Protein AF-A0A9D9U428-F1 (afdb_monomer_lite)

Sequence (175 aa):
MAKKKSLIDLIQEAIDKGANSAEEIHRAIADKPLKLLLKIDVLSGPAKKIKRIQDESIGAIYDLIREINEQVAKYATEMLAQAREASKGKTVTSVRKSVAAAVKRVEKAGASAKRQAKAAAKRAPKAAAKKRAAAVGAVKRTVKAATAKQGPAKKAPARRGPKPGARAKAAPTAS

pLDDT: mean 71.88, std 20.18, range [36.75, 96.88]

Foldseek 3Di:
DDDPQDPLRVVLVVQLVVLVVVLVVQLVVVVVVLVVLCVVPVSVVVSVVVNVVSNVVSVVVSVVSNVVSVVVSVVVVVVVVVVVVVCVVPDPVNVVVVVVVVVVVVVVVVVVVVVVVVVVVVVPDPPVVVVVVVVVVVVVVVVVVVVVPDDDDDDDDDDDDDDDDDDDDDDDDDD

Radius of gyration: 35.4 Å; chains: 1; bounding box: 78×52×91 Å

Structure (mmCIF, N/CA/C/O backbone):
data_AF-A0A9D9U428-F1
#
_entry.id   AF-A0A9D9U428-F1
#
loop_
_atom_site.group_PDB
_atom_site.id
_atom_site.type_symbol
_atom_site.label_atom_id
_atom_site.label_alt_id
_atom_site.label_comp_id
_atom_site.label_asym_id
_atom_site.label_entity_id
_atom_site.label_seq_id
_atom_site.pdbx_PDB_ins_code
_atom_site.Cartn_x
_atom_site.Cartn_y
_atom_site.Cartn_z
_atom_site.occupancy
_atom_site.B_iso_or_equiv
_atom_site.auth_seq_id
_atom_site.auth_comp_id
_atom_site.auth_asym_id
_atom_site.auth_atom_id
_atom_site.pdbx_PDB_model_num
ATOM 1 N N . MET A 1 1 ? -28.504 -11.665 1.676 1.00 36.75 1 MET A N 1
ATOM 2 C CA . MET A 1 1 ? -28.387 -10.805 2.877 1.00 36.75 1 MET A CA 1
ATOM 3 C C . MET A 1 1 ? -27.016 -10.132 2.875 1.00 36.75 1 MET A C 1
ATOM 5 O O . MET A 1 1 ? -26.030 -10.802 3.151 1.00 36.75 1 MET A O 1
ATOM 9 N N . ALA A 1 2 ? -26.910 -8.852 2.503 1.00 52.69 2 ALA A N 1
ATOM 10 C CA . ALA A 1 2 ? -25.625 -8.144 2.527 1.00 52.69 2 ALA A CA 1
ATOM 11 C C . ALA A 1 2 ? -25.260 -7.774 3.976 1.00 52.69 2 ALA A C 1
ATOM 13 O O . ALA A 1 2 ? -25.991 -7.035 4.637 1.00 52.69 2 ALA A O 1
ATOM 14 N N . LYS A 1 3 ? -24.144 -8.308 4.486 1.00 58.94 3 LYS A N 1
ATOM 15 C CA . LYS A 1 3 ? -23.596 -7.943 5.800 1.00 58.94 3 LYS A CA 1
ATOM 16 C C . LYS A 1 3 ? -23.171 -6.473 5.727 1.00 58.94 3 LYS A C 1
ATOM 18 O O . LYS A 1 3 ? -22.352 -6.121 4.881 1.00 58.94 3 LYS A O 1
ATOM 23 N N . LYS A 1 4 ? -23.751 -5.598 6.558 1.00 70.19 4 LYS A N 1
ATOM 24 C CA . LYS A 1 4 ? -23.332 -4.188 6.621 1.00 70.19 4 LYS A CA 1
ATOM 25 C C . LYS A 1 4 ? -21.855 -4.157 7.028 1.00 70.19 4 LYS A C 1
ATOM 27 O O . LYS A 1 4 ? -21.527 -4.615 8.121 1.00 70.19 4 LYS A O 1
ATOM 32 N N . LYS A 1 5 ? -20.987 -3.677 6.132 1.00 76.06 5 LYS A N 1
ATOM 33 C CA . LYS A 1 5 ? -19.550 -3.515 6.389 1.00 76.06 5 LYS A CA 1
ATOM 34 C C . LYS A 1 5 ? -19.361 -2.564 7.568 1.00 76.06 5 LYS A C 1
ATOM 36 O O . LYS A 1 5 ? -20.063 -1.553 7.663 1.00 76.06 5 LYS A O 1
ATOM 41 N N . SER A 1 6 ? -18.460 -2.902 8.483 1.00 86.88 6 SER A N 1
ATOM 42 C CA . SER A 1 6 ? -18.095 -1.987 9.557 1.00 86.88 6 SER A CA 1
ATOM 43 C C . SER A 1 6 ? -17.307 -0.801 8.991 1.00 86.88 6 SER A C 1
ATOM 45 O O . SER A 1 6 ? -16.791 -0.851 7.874 1.00 86.88 6 SER A O 1
ATOM 47 N N . LEU A 1 7 ? -17.203 0.286 9.761 1.00 88.19 7 LEU A N 1
ATOM 48 C CA . LEU A 1 7 ? -16.366 1.424 9.371 1.00 88.19 7 LEU A CA 1
ATOM 49 C C . LEU A 1 7 ? -14.896 1.008 9.195 1.00 88.19 7 LEU A C 1
ATOM 51 O O . LEU A 1 7 ? -14.233 1.513 8.297 1.00 88.19 7 LEU A O 1
ATOM 55 N N . ILE A 1 8 ? -14.417 0.066 10.015 1.00 88.88 8 ILE A N 1
ATOM 56 C CA . ILE A 1 8 ? -13.062 -0.488 9.904 1.00 88.88 8 ILE A CA 1
ATOM 57 C C . ILE A 1 8 ? -12.902 -1.194 8.556 1.00 88.88 8 ILE A C 1
ATOM 59 O O . ILE A 1 8 ? -11.951 -0.900 7.844 1.00 88.88 8 ILE A O 1
ATOM 63 N N . ASP A 1 9 ? -13.866 -2.031 8.159 1.00 89.56 9 ASP A N 1
ATOM 64 C CA . ASP A 1 9 ? -13.813 -2.750 6.877 1.00 89.56 9 ASP A CA 1
ATOM 65 C C . ASP A 1 9 ? -13.815 -1.789 5.677 1.00 89.56 9 ASP A C 1
ATOM 67 O O . ASP A 1 9 ? -13.125 -2.021 4.689 1.00 89.56 9 ASP A O 1
ATOM 71 N N . LEU A 1 10 ? -14.580 -0.694 5.758 1.00 91.75 10 LEU A N 1
ATOM 72 C CA . LEU A 1 10 ? -14.617 0.335 4.713 1.00 91.75 10 LEU A CA 1
ATOM 73 C C . LEU A 1 10 ? -13.282 1.078 4.589 1.00 91.75 10 LEU A C 1
ATOM 75 O O . LEU A 1 10 ? -12.837 1.346 3.475 1.00 91.75 10 LEU A O 1
ATOM 79 N N . ILE A 1 11 ? -12.655 1.417 5.719 1.00 91.12 11 ILE A N 1
ATOM 80 C CA . ILE A 1 11 ? -11.344 2.079 5.742 1.00 91.12 11 ILE A CA 1
ATOM 81 C C . ILE A 1 11 ? -10.263 1.125 5.226 1.00 91.12 11 ILE A C 1
ATOM 83 O O . ILE A 1 11 ? -9.480 1.522 4.366 1.00 91.12 11 ILE A O 1
ATOM 87 N N . GLN A 1 12 ? -10.264 -0.125 5.695 1.00 92.81 12 GLN A N 1
ATOM 88 C CA . GLN A 1 12 ? -9.355 -1.179 5.245 1.00 92.81 12 GLN A CA 1
ATOM 89 C C . GLN A 1 12 ? -9.422 -1.323 3.721 1.00 92.81 12 GLN A C 1
ATOM 91 O O . GLN A 1 12 ? -8.411 -1.168 3.044 1.00 92.81 12 GLN A O 1
ATOM 96 N N . GLU A 1 13 ? -10.627 -1.500 3.170 1.00 91.75 13 GLU A N 1
ATOM 97 C CA . GLU A 1 13 ? -10.838 -1.653 1.729 1.00 91.75 13 GLU A CA 1
ATOM 98 C C . GLU A 1 13 ? -10.417 -0.408 0.932 1.00 91.75 13 GLU A C 1
ATOM 100 O O . GLU A 1 13 ? -9.905 -0.528 -0.182 1.00 91.75 13 GLU A O 1
ATOM 105 N N . ALA A 1 14 ? -10.626 0.795 1.476 1.00 93.69 14 ALA A N 1
ATOM 106 C CA . ALA A 1 14 ? -10.189 2.029 0.831 1.00 93.69 14 ALA A CA 1
ATOM 107 C C . ALA A 1 14 ? -8.657 2.133 0.770 1.00 93.69 14 ALA A C 1
ATOM 109 O O . ALA A 1 14 ? -8.115 2.511 -0.270 1.00 93.69 14 ALA A O 1
ATOM 110 N N . ILE A 1 15 ? -7.964 1.774 1.855 1.00 92.69 15 ILE A N 1
ATOM 111 C CA . ILE A 1 15 ? -6.498 1.759 1.905 1.00 92.69 15 ILE A CA 1
ATOM 112 C C . ILE A 1 15 ? -5.949 0.681 0.971 1.00 92.69 15 ILE A C 1
ATOM 114 O O . ILE A 1 15 ? -5.046 0.980 0.198 1.00 92.69 15 ILE A O 1
ATOM 118 N N . ASP A 1 16 ? -6.529 -0.519 0.958 1.00 93.06 16 ASP A N 1
ATOM 119 C CA . ASP A 1 16 ? -6.070 -1.615 0.099 1.00 93.06 16 ASP A CA 1
ATOM 120 C C . ASP A 1 16 ? -6.209 -1.258 -1.389 1.00 93.06 16 ASP A C 1
ATOM 122 O O . ASP A 1 16 ? -5.276 -1.441 -2.175 1.00 93.06 16 ASP A O 1
ATOM 126 N N . LYS A 1 17 ? -7.340 -0.654 -1.779 1.00 94.88 17 LYS A N 1
ATOM 127 C CA . LYS A 1 17 ? -7.536 -0.134 -3.144 1.00 94.88 17 LYS A CA 1
ATOM 128 C C . LYS A 1 17 ? -6.562 0.993 -3.476 1.00 94.88 17 LYS A C 1
ATOM 130 O O . LYS A 1 17 ? -6.037 1.035 -4.588 1.00 94.88 17 LYS A O 1
ATOM 135 N N . GLY A 1 18 ? -6.318 1.898 -2.528 1.00 93.75 18 GLY A N 1
ATOM 136 C CA . GLY A 1 18 ? -5.361 2.990 -2.688 1.00 93.75 18 GLY A CA 1
ATOM 137 C C . GLY A 1 18 ? -3.931 2.482 -2.870 1.00 93.75 18 GLY A C 1
ATOM 138 O O . GLY A 1 18 ? -3.246 2.909 -3.796 1.00 93.75 18 GLY A O 1
ATOM 139 N N . ALA A 1 19 ? -3.510 1.527 -2.041 1.00 93.31 19 ALA A N 1
ATOM 140 C CA . ALA A 1 19 ? -2.210 0.8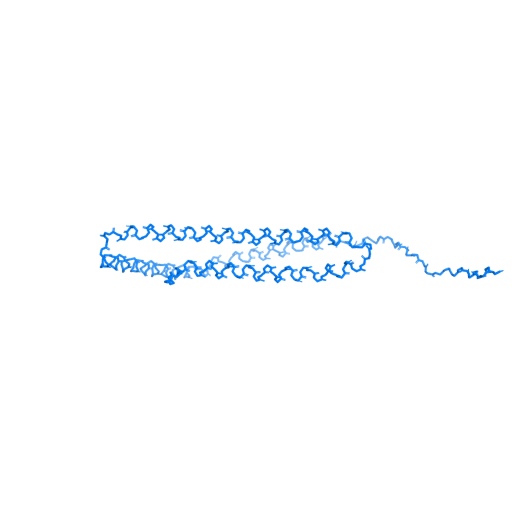76 -2.123 1.00 93.31 19 ALA A CA 1
ATOM 141 C C . ALA A 1 19 ? -2.038 0.159 -3.466 1.00 93.31 19 ALA A C 1
ATOM 143 O O . ALA A 1 19 ? -1.019 0.349 -4.120 1.00 93.31 19 ALA A O 1
ATOM 144 N N . ASN A 1 20 ? -3.053 -0.578 -3.929 1.00 95.62 20 ASN A N 1
ATOM 145 C CA . ASN A 1 20 ? -3.009 -1.239 -5.233 1.00 95.62 20 ASN A CA 1
ATOM 146 C C . ASN A 1 20 ? -2.884 -0.237 -6.393 1.00 95.62 20 ASN A C 1
ATOM 148 O O . ASN A 1 20 ? -2.030 -0.389 -7.261 1.00 95.62 20 ASN A O 1
ATOM 152 N N . SER A 1 21 ? -3.692 0.828 -6.385 1.00 96.19 21 SER A N 1
ATOM 153 C CA . SER A 1 21 ? -3.627 1.863 -7.423 1.00 96.19 21 SER A CA 1
ATOM 154 C C . SER A 1 21 ? -2.269 2.572 -7.444 1.00 96.19 21 SER A C 1
ATOM 156 O O . SER A 1 21 ? -1.684 2.777 -8.508 1.00 96.19 21 SER A O 1
ATOM 158 N N . ALA A 1 22 ? -1.740 2.925 -6.273 1.00 95.00 22 ALA A N 1
ATOM 159 C CA . ALA A 1 22 ? -0.439 3.569 -6.167 1.00 95.00 22 ALA A CA 1
ATOM 160 C C . ALA A 1 22 ? 0.701 2.623 -6.584 1.00 95.00 22 ALA A C 1
ATOM 162 O O . ALA A 1 22 ? 1.653 3.060 -7.237 1.00 95.00 22 ALA A O 1
ATOM 163 N N . GLU A 1 23 ? 0.597 1.329 -6.268 1.00 95.06 23 GLU A N 1
ATOM 164 C CA . GLU A 1 23 ? 1.543 0.307 -6.713 1.00 95.06 23 GLU A CA 1
ATOM 165 C C . GLU A 1 23 ? 1.589 0.210 -8.236 1.00 95.06 23 GLU A C 1
ATOM 167 O O . GLU A 1 23 ? 2.667 0.297 -8.827 1.00 95.06 23 GLU A O 1
ATOM 172 N N . GLU A 1 24 ? 0.429 0.105 -8.882 1.00 95.31 24 GLU A N 1
ATOM 173 C CA . GLU A 1 24 ? 0.315 0.051 -10.340 1.00 95.31 24 GLU A CA 1
ATOM 174 C C . GLU A 1 24 ? 0.920 1.293 -11.006 1.00 95.31 24 GLU A C 1
ATOM 176 O O . GLU A 1 24 ? 1.681 1.176 -11.970 1.00 95.31 24 GLU A O 1
ATOM 181 N N . ILE A 1 25 ? 0.644 2.486 -10.466 1.00 95.81 25 ILE A N 1
ATOM 182 C CA . ILE A 1 25 ? 1.211 3.744 -10.970 1.00 95.81 25 ILE A CA 1
ATOM 183 C C . ILE A 1 25 ? 2.734 3.749 -10.814 1.00 95.81 25 ILE A C 1
ATOM 185 O O . ILE A 1 25 ? 3.448 4.079 -11.764 1.00 95.81 25 ILE A O 1
ATOM 189 N N . HIS A 1 26 ? 3.252 3.368 -9.643 1.00 93.69 26 HIS A N 1
ATOM 190 C CA . HIS A 1 26 ? 4.693 3.329 -9.402 1.00 93.69 26 HIS A CA 1
ATOM 191 C C . HIS A 1 26 ? 5.387 2.338 -10.332 1.00 93.69 26 HIS A C 1
ATOM 193 O O . HIS A 1 26 ? 6.383 2.718 -10.948 1.00 93.69 26 HIS A O 1
ATOM 199 N N . ARG A 1 27 ? 4.828 1.133 -10.523 1.00 94.56 27 ARG A N 1
ATOM 200 C CA . ARG A 1 27 ? 5.312 0.150 -11.507 1.00 94.56 27 ARG A CA 1
ATOM 201 C C . ARG A 1 27 ? 5.285 0.716 -12.925 1.00 94.56 27 ARG A C 1
ATOM 203 O O . ARG A 1 27 ? 6.269 0.606 -13.650 1.00 94.56 27 ARG A O 1
ATOM 210 N N . ALA A 1 28 ? 4.205 1.386 -13.325 1.00 93.62 28 ALA A N 1
ATOM 211 C CA . ALA A 1 28 ? 4.073 1.955 -14.665 1.00 93.62 28 ALA A CA 1
ATOM 212 C C . ALA A 1 28 ? 5.085 3.080 -14.951 1.00 93.62 28 ALA A C 1
ATOM 214 O O . ALA A 1 28 ? 5.599 3.177 -16.070 1.00 93.62 28 ALA A O 1
ATOM 215 N N . ILE A 1 29 ? 5.376 3.933 -13.964 1.00 92.38 29 ILE A N 1
ATOM 216 C CA . ILE A 1 29 ? 6.381 5.002 -14.078 1.00 92.38 29 ILE A CA 1
ATOM 217 C C . ILE A 1 29 ? 7.787 4.398 -14.150 1.00 92.38 29 ILE A C 1
ATOM 219 O O . ILE A 1 29 ? 8.569 4.771 -15.026 1.00 92.38 29 ILE A O 1
ATOM 223 N N . ALA A 1 30 ? 8.072 3.434 -13.277 1.00 90.38 30 ALA A N 1
ATOM 224 C CA . ALA A 1 30 ? 9.303 2.650 -13.225 1.00 90.38 30 ALA A CA 1
ATOM 225 C C . ALA A 1 30 ? 9.633 1.937 -14.551 1.00 90.38 30 ALA A C 1
ATOM 227 O O . ALA A 1 30 ? 10.775 1.941 -15.014 1.00 90.38 30 ALA A O 1
ATOM 228 N N . ASP A 1 31 ? 8.611 1.386 -15.203 1.00 90.88 31 ASP A N 1
ATOM 229 C CA . ASP A 1 31 ? 8.741 0.598 -16.427 1.00 90.88 31 ASP A CA 1
ATOM 230 C C . ASP A 1 31 ? 9.179 1.427 -17.647 1.00 90.88 31 ASP A C 1
ATOM 232 O O . ASP A 1 31 ? 9.829 0.911 -18.561 1.00 90.88 31 ASP A O 1
ATOM 236 N N . LYS A 1 32 ? 8.792 2.708 -17.712 1.00 91.50 32 LYS A N 1
ATOM 237 C CA . LYS A 1 32 ? 9.018 3.581 -18.881 1.00 91.50 32 LYS A CA 1
ATOM 238 C C . LYS A 1 32 ? 10.501 3.742 -19.249 1.00 91.50 32 LYS A C 1
ATOM 240 O O . LYS A 1 32 ? 10.829 3.469 -20.406 1.00 91.50 32 LYS A O 1
ATOM 245 N N . PRO A 1 33 ? 11.408 4.151 -18.340 1.00 87.56 33 PRO A N 1
ATOM 246 C CA . PRO A 1 33 ? 12.827 4.269 -18.670 1.00 87.56 33 PRO A CA 1
ATOM 247 C C . PRO A 1 33 ? 13.453 2.912 -19.014 1.00 87.56 33 PRO A C 1
ATOM 249 O O . PRO A 1 33 ? 14.234 2.816 -19.959 1.00 87.56 33 PRO A O 1
ATOM 252 N N . LEU A 1 34 ? 13.064 1.838 -18.320 1.00 88.31 34 LEU A N 1
ATOM 253 C CA . LEU A 1 34 ? 13.607 0.500 -18.564 1.00 88.31 34 LEU A CA 1
ATOM 254 C C . LEU A 1 34 ? 13.208 -0.046 -19.940 1.00 88.31 34 LEU A C 1
ATOM 256 O O . LEU A 1 34 ? 14.033 -0.657 -20.615 1.00 88.31 34 LEU A O 1
ATOM 260 N N . LYS A 1 35 ? 11.991 0.246 -20.417 1.00 88.50 35 LYS A N 1
ATOM 261 C CA . LYS A 1 35 ? 11.545 -0.091 -21.782 1.00 88.50 35 LYS A CA 1
ATOM 262 C C . LYS A 1 35 ? 12.400 0.550 -22.873 1.00 88.50 35 LYS A C 1
ATOM 264 O O . LYS A 1 35 ? 12.524 -0.028 -23.949 1.00 88.50 35 LYS A O 1
ATOM 269 N N . LEU A 1 36 ? 12.987 1.719 -22.619 1.00 89.44 36 LEU A N 1
ATOM 270 C CA . LEU A 1 36 ? 13.923 2.349 -23.554 1.00 89.44 36 LEU A CA 1
ATOM 271 C C . LEU A 1 36 ? 15.286 1.653 -23.522 1.00 89.44 36 LEU A C 1
ATOM 273 O O . LEU A 1 36 ? 15.836 1.350 -24.576 1.00 89.44 36 LEU A O 1
ATOM 277 N N . LEU A 1 37 ? 15.790 1.333 -22.328 1.00 87.00 37 LEU A N 1
ATOM 278 C CA . LEU A 1 37 ? 17.069 0.636 -22.156 1.00 87.00 37 LEU A CA 1
ATOM 279 C C . LEU A 1 37 ? 17.049 -0.788 -22.729 1.00 87.00 37 LEU A C 1
ATOM 281 O O . LEU A 1 37 ? 18.060 -1.249 -23.243 1.00 87.00 37 LEU A O 1
ATOM 285 N N . LEU A 1 38 ? 15.894 -1.459 -22.712 1.00 86.50 38 LEU A N 1
ATOM 286 C CA . LEU A 1 38 ? 15.712 -2.782 -23.319 1.00 86.50 38 LEU A CA 1
ATOM 287 C C . LEU A 1 38 ? 15.872 -2.793 -24.846 1.00 86.50 38 LEU A C 1
ATOM 289 O O . LEU A 1 38 ? 16.132 -3.853 -25.405 1.00 86.50 38 LEU A O 1
ATOM 293 N N . LYS A 1 39 ? 15.722 -1.644 -25.518 1.00 90.31 39 LYS A N 1
ATOM 294 C CA . LYS A 1 39 ? 15.932 -1.518 -26.971 1.00 90.31 39 LYS A CA 1
ATOM 295 C C . LYS A 1 39 ? 17.410 -1.393 -27.345 1.00 90.31 39 LYS A C 1
ATOM 297 O O . LYS A 1 39 ? 17.748 -1.501 -28.518 1.00 90.31 39 LYS A O 1
ATOM 302 N N . ILE A 1 40 ? 18.277 -1.134 -26.366 1.00 91.25 40 ILE A N 1
ATOM 303 C CA . ILE A 1 40 ? 19.722 -1.039 -26.553 1.00 91.25 40 ILE A CA 1
ATOM 304 C C . ILE A 1 40 ? 20.309 -2.401 -26.193 1.00 91.25 40 ILE A C 1
ATOM 306 O O . ILE A 1 40 ? 20.273 -2.811 -25.034 1.00 91.25 40 ILE A O 1
ATOM 310 N N . ASP A 1 41 ? 20.860 -3.097 -27.183 1.00 84.44 41 ASP A N 1
ATOM 311 C CA . ASP A 1 41 ? 21.195 -4.522 -27.070 1.00 84.44 41 ASP A CA 1
ATOM 312 C C . ASP A 1 41 ? 22.180 -4.817 -25.921 1.00 84.44 41 ASP A C 1
ATOM 314 O O . ASP A 1 41 ? 21.939 -5.678 -25.072 1.00 84.44 41 ASP A O 1
ATOM 318 N N . VAL A 1 42 ? 23.212 -3.974 -25.787 1.00 91.88 42 VAL A N 1
ATOM 319 C CA . VAL A 1 42 ? 24.226 -4.029 -24.714 1.00 91.88 42 VAL A CA 1
ATOM 320 C C . VAL A 1 42 ? 23.628 -3.813 -23.314 1.00 91.88 42 VAL A C 1
ATOM 322 O O . VAL A 1 42 ? 24.158 -4.309 -22.320 1.00 91.88 42 VAL A O 1
ATOM 325 N N . LEU A 1 43 ? 22.518 -3.080 -23.208 1.00 90.62 43 LEU A N 1
ATOM 326 C CA . LEU A 1 43 ? 21.886 -2.729 -21.931 1.00 90.62 43 LEU A CA 1
ATOM 327 C C . LEU A 1 43 ? 20.691 -3.621 -21.590 1.00 90.62 43 LEU A C 1
ATOM 329 O O . LEU A 1 43 ? 20.194 -3.561 -20.464 1.00 90.62 43 LEU A O 1
ATOM 333 N N . SER A 1 44 ? 20.261 -4.486 -22.509 1.00 86.69 44 SER A N 1
ATOM 334 C CA . SER A 1 44 ? 19.093 -5.351 -22.334 1.00 86.69 44 SER A CA 1
ATOM 335 C C . SER A 1 44 ? 19.214 -6.271 -21.107 1.00 86.69 44 SER A C 1
ATOM 337 O O . SER A 1 44 ? 18.270 -6.404 -20.326 1.00 86.69 44 SER A O 1
ATOM 339 N N . GLY A 1 45 ? 20.391 -6.866 -20.886 1.00 90.62 45 GLY A N 1
ATOM 340 C CA . GLY A 1 45 ? 20.681 -7.726 -19.736 1.00 90.62 45 GLY A CA 1
ATOM 341 C C . GLY A 1 45 ? 20.621 -6.978 -18.395 1.00 90.62 45 GLY A C 1
ATOM 342 O O . GLY A 1 45 ? 19.823 -7.352 -17.529 1.00 90.62 45 GLY A O 1
ATOM 343 N N . PRO A 1 46 ? 21.420 -5.910 -18.206 1.00 91.50 46 PRO A N 1
ATOM 344 C CA . PRO A 1 46 ? 21.348 -5.056 -17.020 1.00 91.50 46 PRO A CA 1
ATOM 345 C C . PRO A 1 46 ? 19.947 -4.484 -16.762 1.00 91.50 46 PRO A C 1
ATOM 347 O O .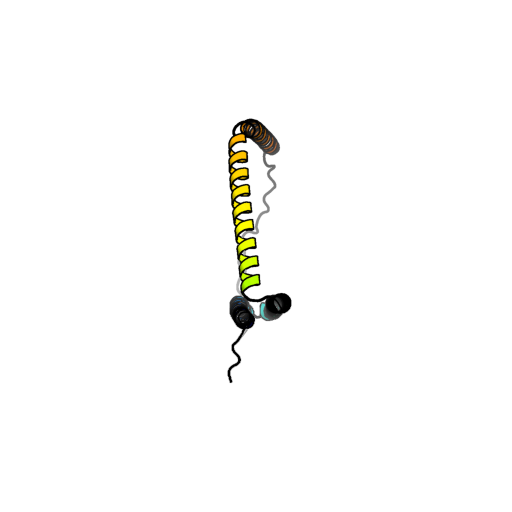 PRO A 1 46 ? 19.469 -4.545 -15.631 1.00 91.50 46 PRO A O 1
ATOM 350 N N . ALA A 1 47 ? 19.247 -4.010 -17.798 1.00 90.06 47 ALA A N 1
ATOM 351 C CA . ALA A 1 47 ? 17.902 -3.448 -17.670 1.00 90.06 47 ALA A CA 1
ATOM 352 C C . ALA A 1 47 ? 16.885 -4.472 -17.139 1.00 90.06 47 ALA A C 1
ATOM 354 O O . ALA A 1 47 ? 16.069 -4.132 -16.284 1.00 90.06 47 ALA A O 1
ATOM 355 N N . LYS A 1 48 ? 16.963 -5.743 -17.568 1.00 90.31 48 LYS A N 1
ATOM 356 C CA . LYS A 1 48 ? 16.120 -6.826 -17.023 1.00 90.31 48 LYS A CA 1
ATOM 357 C C . LYS A 1 48 ? 16.383 -7.078 -15.538 1.00 90.31 48 LYS A C 1
ATOM 359 O O . LYS A 1 48 ? 15.437 -7.301 -14.788 1.00 90.31 48 LYS A O 1
ATOM 364 N N . LYS A 1 49 ? 17.649 -7.046 -15.106 1.00 92.81 49 LYS A N 1
ATOM 365 C CA . LYS A 1 49 ? 18.008 -7.219 -13.686 1.00 92.81 49 LYS A CA 1
ATOM 366 C C . LYS A 1 49 ? 17.477 -6.067 -12.837 1.00 92.81 49 LYS A C 1
ATOM 368 O O . LYS A 1 49 ? 16.852 -6.315 -11.813 1.00 92.81 49 LYS A O 1
ATOM 373 N N . ILE A 1 50 ? 17.668 -4.830 -13.298 1.00 92.56 50 ILE A N 1
ATOM 374 C CA . ILE A 1 50 ? 17.163 -3.630 -12.615 1.00 92.56 50 ILE A CA 1
ATOM 375 C C . ILE A 1 50 ? 15.639 -3.678 -12.510 1.00 92.56 50 ILE A C 1
ATOM 377 O O . ILE A 1 50 ? 15.106 -3.413 -11.437 1.00 92.56 50 ILE A O 1
ATOM 381 N N . LYS A 1 51 ? 14.948 -4.083 -13.586 1.00 91.75 51 LYS A N 1
ATOM 382 C CA . LYS A 1 51 ? 13.493 -4.248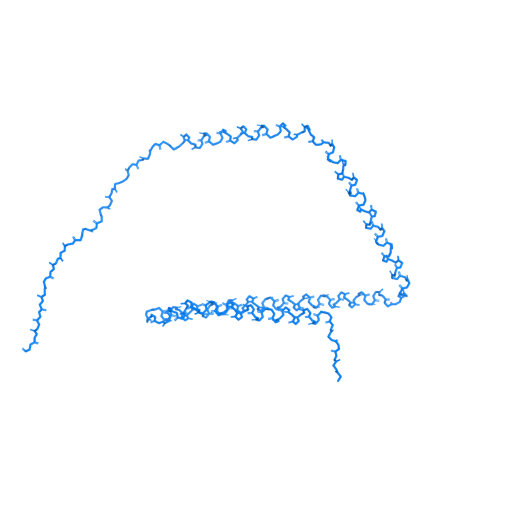 -13.572 1.00 91.75 51 LYS A CA 1
ATOM 383 C C . LYS A 1 51 ? 13.034 -5.187 -12.457 1.00 91.75 51 LYS A C 1
ATOM 385 O O . LYS A 1 51 ? 12.156 -4.822 -11.691 1.00 91.75 51 LYS A O 1
ATOM 390 N N . ARG A 1 52 ? 13.655 -6.365 -12.334 1.00 92.88 52 ARG A N 1
ATOM 391 C CA . ARG A 1 52 ? 13.298 -7.341 -11.290 1.00 92.88 52 ARG A CA 1
ATOM 392 C C . ARG A 1 52 ? 13.486 -6.781 -9.884 1.00 92.88 52 ARG A C 1
ATOM 394 O O . ARG A 1 52 ? 12.561 -6.848 -9.089 1.00 92.88 52 ARG A O 1
ATOM 401 N N . ILE A 1 53 ? 14.643 -6.176 -9.614 1.00 94.38 53 ILE A N 1
ATOM 402 C CA . ILE A 1 53 ? 14.942 -5.583 -8.301 1.00 94.38 53 ILE A CA 1
ATOM 403 C C . ILE A 1 53 ? 13.919 -4.496 -7.963 1.00 94.38 53 ILE A C 1
ATOM 405 O O . ILE A 1 53 ? 13.452 -4.402 -6.831 1.00 94.38 53 ILE A O 1
ATOM 409 N N . GLN A 1 54 ? 13.558 -3.674 -8.945 1.00 92.81 54 GLN A N 1
ATOM 410 C CA . GLN A 1 54 ? 12.559 -2.632 -8.775 1.00 92.81 54 GLN A CA 1
ATOM 411 C C . GLN A 1 54 ? 11.164 -3.210 -8.520 1.00 92.81 54 GLN A C 1
ATOM 413 O O . GLN A 1 54 ? 10.493 -2.756 -7.599 1.00 92.81 54 GLN A O 1
ATOM 418 N N . ASP A 1 55 ? 10.743 -4.212 -9.290 1.00 92.81 55 ASP A N 1
ATOM 419 C CA . ASP A 1 55 ? 9.448 -4.873 -9.126 1.00 92.81 55 ASP A CA 1
ATOM 420 C C . ASP A 1 55 ? 9.318 -5.568 -7.761 1.00 92.81 55 ASP A C 1
ATOM 422 O O . ASP A 1 55 ? 8.253 -5.493 -7.144 1.00 92.81 55 ASP A O 1
ATOM 426 N N . GLU A 1 56 ? 10.393 -6.203 -7.283 1.00 95.19 56 GLU A N 1
ATOM 427 C CA . GLU A 1 56 ? 10.481 -6.804 -5.945 1.00 95.19 56 GLU A CA 1
ATOM 428 C C . GLU A 1 56 ? 10.453 -5.736 -4.849 1.00 95.19 56 GLU A C 1
ATOM 430 O O . GLU A 1 56 ? 9.694 -5.855 -3.892 1.00 95.19 56 GLU A O 1
ATOM 435 N N . SER A 1 57 ? 11.228 -4.657 -5.004 1.00 94.19 57 SER A N 1
ATOM 436 C CA . SER A 1 57 ? 11.290 -3.576 -4.011 1.00 94.19 57 SER A CA 1
ATOM 437 C C . SER A 1 57 ? 9.955 -2.847 -3.879 1.00 94.19 57 SER A C 1
ATOM 439 O O . SER A 1 57 ? 9.514 -2.555 -2.770 1.00 94.19 57 SER A O 1
ATOM 441 N N . ILE A 1 58 ? 9.302 -2.551 -5.009 1.00 93.75 58 ILE A N 1
ATOM 442 C CA . ILE A 1 58 ? 7.978 -1.924 -5.026 1.00 93.75 58 ILE A CA 1
ATOM 443 C C . ILE A 1 58 ? 6.966 -2.855 -4.354 1.00 93.75 58 ILE A C 1
ATOM 445 O O . ILE A 1 58 ? 6.257 -2.404 -3.460 1.00 93.75 58 ILE A O 1
ATOM 449 N N . GLY A 1 59 ? 6.948 -4.142 -4.723 1.00 95.00 59 GLY A N 1
ATOM 450 C CA . GLY A 1 59 ? 6.064 -5.130 -4.098 1.00 95.00 59 GLY A CA 1
ATOM 451 C C . GLY A 1 59 ? 6.248 -5.189 -2.581 1.00 95.00 59 GLY A C 1
ATOM 452 O O . GLY A 1 59 ? 5.295 -4.965 -1.846 1.00 95.00 59 GLY A O 1
ATOM 453 N N . ALA A 1 60 ? 7.489 -5.346 -2.112 1.00 96.56 60 ALA A N 1
ATOM 454 C CA . ALA A 1 60 ? 7.803 -5.441 -0.687 1.00 96.56 60 ALA A CA 1
ATOM 455 C C . ALA A 1 60 ? 7.339 -4.217 0.124 1.00 96.56 60 ALA A C 1
ATOM 457 O O . ALA A 1 60 ? 6.830 -4.362 1.235 1.00 96.56 60 ALA A O 1
ATOM 458 N N . ILE A 1 61 ? 7.487 -3.004 -0.422 1.00 96.44 61 ILE A N 1
ATOM 459 C CA . ILE A 1 61 ? 7.021 -1.781 0.249 1.00 96.44 61 ILE A CA 1
ATOM 460 C C . ILE A 1 61 ? 5.492 -1.766 0.349 1.00 96.44 61 ILE A C 1
ATOM 462 O O . ILE A 1 61 ? 4.953 -1.413 1.397 1.00 96.44 61 ILE A O 1
ATOM 466 N N . TYR A 1 62 ? 4.783 -2.135 -0.719 1.00 96.88 62 TYR A N 1
ATOM 467 C CA . TYR A 1 62 ? 3.320 -2.150 -0.705 1.00 96.88 62 TYR A CA 1
ATOM 468 C C . TYR A 1 62 ? 2.744 -3.289 0.137 1.00 96.88 62 TYR A C 1
ATOM 470 O O . TYR A 1 62 ? 1.729 -3.087 0.803 1.00 96.88 62 TYR A O 1
ATOM 478 N N . ASP A 1 63 ? 3.421 -4.432 0.202 1.00 95.00 63 ASP A N 1
ATOM 479 C CA . ASP A 1 63 ? 3.073 -5.521 1.114 1.00 95.00 63 ASP A CA 1
ATOM 480 C C . ASP A 1 63 ? 3.216 -5.089 2.574 1.00 95.00 63 ASP A C 1
ATOM 482 O O . ASP A 1 63 ? 2.304 -5.312 3.368 1.00 95.00 63 ASP A O 1
ATOM 486 N N . LEU A 1 64 ? 4.280 -4.355 2.914 1.00 96.56 64 LEU A N 1
ATOM 487 C CA . LEU A 1 64 ? 4.431 -3.770 4.247 1.00 96.56 64 LEU A CA 1
ATOM 488 C C . LEU A 1 64 ? 3.303 -2.777 4.574 1.00 96.56 64 LEU A C 1
ATOM 490 O O . LEU A 1 64 ? 2.792 -2.763 5.693 1.00 96.56 64 LEU A O 1
ATOM 494 N N . ILE A 1 65 ? 2.889 -1.946 3.612 1.00 93.44 65 ILE A N 1
ATOM 495 C CA . ILE A 1 65 ? 1.763 -1.016 3.805 1.00 93.44 65 ILE A CA 1
ATOM 496 C C . ILE A 1 65 ? 0.473 -1.788 4.117 1.00 93.44 65 ILE A C 1
ATOM 498 O O . ILE A 1 65 ? -0.257 -1.406 5.034 1.00 93.44 65 ILE A O 1
ATOM 502 N N . ARG A 1 66 ? 0.204 -2.879 3.389 1.00 93.50 66 ARG A N 1
ATOM 503 C CA . ARG A 1 66 ? -0.960 -3.751 3.623 1.00 93.50 66 ARG A CA 1
ATOM 504 C C . ARG A 1 66 ? -0.890 -4.423 4.990 1.00 93.50 66 ARG A C 1
ATOM 506 O O . ARG A 1 66 ? -1.872 -4.408 5.725 1.00 93.50 66 ARG A O 1
ATOM 513 N N . GLU A 1 67 ? 0.276 -4.938 5.368 1.00 95.12 67 GLU A N 1
ATOM 514 C CA . GLU A 1 67 ? 0.475 -5.581 6.666 1.00 95.12 67 GLU A CA 1
ATOM 515 C C . GLU A 1 67 ? 0.206 -4.608 7.822 1.00 95.12 67 GLU A C 1
ATOM 517 O O . GLU A 1 67 ? -0.529 -4.930 8.757 1.00 95.12 67 GLU A O 1
ATOM 522 N N . ILE A 1 68 ? 0.735 -3.384 7.739 1.00 94.75 68 ILE A N 1
ATOM 523 C CA . ILE A 1 68 ? 0.473 -2.341 8.737 1.00 94.75 68 ILE A CA 1
ATOM 524 C C . ILE A 1 68 ? -1.027 -2.016 8.791 1.00 94.75 68 ILE A C 1
ATOM 526 O O . ILE A 1 68 ? -1.576 -1.877 9.884 1.00 94.75 68 ILE A O 1
ATOM 530 N N . ASN A 1 69 ? -1.703 -1.928 7.640 1.00 93.81 69 ASN A N 1
ATOM 531 C CA . ASN A 1 69 ? -3.147 -1.689 7.576 1.00 93.81 69 ASN A CA 1
ATOM 532 C C . ASN A 1 69 ? -3.927 -2.777 8.335 1.00 93.81 69 ASN A C 1
ATOM 534 O O . ASN A 1 69 ? -4.733 -2.470 9.215 1.00 93.81 69 ASN A O 1
ATOM 538 N N . GLU A 1 70 ? -3.603 -4.049 8.090 1.00 92.88 70 GLU A N 1
ATOM 539 C CA . GLU A 1 70 ? -4.215 -5.174 8.799 1.00 92.88 70 GLU A CA 1
ATOM 540 C C . GLU A 1 70 ? -3.950 -5.147 10.308 1.00 92.88 70 GLU A C 1
ATOM 542 O O . GLU A 1 70 ? -4.852 -5.419 11.104 1.00 92.88 70 GLU A O 1
ATOM 547 N N . GLN A 1 71 ? -2.720 -4.835 10.726 1.00 94.56 71 GLN A N 1
ATOM 548 C CA . GLN A 1 71 ? -2.369 -4.737 12.144 1.00 94.56 71 GLN A CA 1
ATOM 549 C C . GLN A 1 71 ? -3.157 -3.617 12.836 1.00 94.56 71 GLN A C 1
ATOM 551 O O . GLN A 1 71 ? -3.697 -3.817 13.927 1.00 94.56 71 GLN A O 1
ATOM 556 N N . VAL A 1 72 ? -3.294 -2.458 12.185 1.00 92.69 72 VAL A N 1
ATOM 557 C CA . VAL A 1 72 ? -4.093 -1.334 12.693 1.00 92.69 72 VAL A CA 1
ATOM 558 C C . VAL A 1 72 ? -5.576 -1.700 12.767 1.00 92.69 72 VAL A C 1
ATOM 560 O O . VAL A 1 72 ? -6.224 -1.403 13.773 1.00 92.69 72 VAL A O 1
ATOM 563 N N . ALA A 1 73 ? -6.124 -2.382 11.758 1.00 90.69 73 ALA A N 1
ATOM 564 C CA . ALA A 1 73 ? -7.513 -2.835 11.764 1.00 90.69 73 ALA A CA 1
ATOM 565 C C . ALA A 1 73 ? -7.793 -3.856 12.879 1.00 90.69 73 ALA A C 1
ATOM 567 O O . ALA A 1 73 ? -8.819 -3.753 13.564 1.00 90.69 73 ALA A O 1
ATOM 568 N N . LYS A 1 74 ? -6.871 -4.801 13.116 1.00 92.38 74 LYS A N 1
ATOM 569 C CA . LYS A 1 74 ? -6.932 -5.750 14.243 1.00 92.38 74 LYS A CA 1
ATOM 570 C C . LYS A 1 74 ? -6.949 -5.003 15.575 1.00 92.38 74 LYS A C 1
ATOM 572 O O . LYS A 1 74 ? -7.883 -5.178 16.357 1.00 92.38 74 LYS A O 1
ATOM 577 N N . TYR A 1 75 ? -6.007 -4.083 15.778 1.00 93.31 75 TYR A N 1
ATOM 578 C CA . TYR A 1 75 ? -5.924 -3.284 17.001 1.00 93.31 75 TYR A CA 1
ATOM 579 C C . TYR A 1 75 ? -7.187 -2.441 17.240 1.00 93.31 75 TYR A C 1
ATOM 581 O O . TYR A 1 75 ? -7.754 -2.440 18.333 1.00 93.31 75 TYR A O 1
ATOM 589 N N . ALA A 1 76 ? -7.697 -1.770 16.203 1.00 89.69 76 ALA A N 1
ATOM 590 C CA . ALA A 1 76 ? -8.935 -0.999 16.289 1.00 89.69 76 ALA A CA 1
ATOM 591 C C . ALA A 1 76 ? -10.142 -1.883 16.644 1.00 89.69 76 ALA A C 1
ATOM 593 O O . ALA A 1 76 ? -10.996 -1.489 17.445 1.00 89.69 76 ALA A O 1
ATOM 594 N N . THR A 1 77 ? -10.206 -3.090 16.080 1.00 90.94 77 THR A N 1
ATOM 595 C CA . THR A 1 77 ? -11.269 -4.061 16.365 1.00 90.94 77 THR A CA 1
ATOM 596 C C . THR A 1 77 ? -11.219 -4.527 17.818 1.00 90.94 77 THR A C 1
ATOM 598 O O . THR A 1 77 ? -12.254 -4.536 18.488 1.00 90.94 77 THR A O 1
ATOM 601 N N . GLU A 1 78 ? -10.031 -4.845 18.332 1.00 91.88 78 GLU A N 1
ATOM 602 C CA . GLU A 1 78 ? -9.823 -5.230 19.731 1.00 91.88 78 GLU A CA 1
ATOM 603 C C . GLU A 1 78 ? -10.209 -4.105 20.694 1.00 91.88 78 GLU A C 1
ATOM 605 O O . GLU A 1 78 ? -10.960 -4.338 21.643 1.00 91.88 78 GLU A O 1
ATOM 610 N N . MET A 1 79 ? -9.787 -2.865 20.426 1.00 90.81 79 MET A N 1
ATOM 611 C CA . MET A 1 79 ? -10.161 -1.714 21.252 1.00 90.81 79 MET A CA 1
ATOM 612 C C . MET A 1 79 ? -11.675 -1.476 21.267 1.00 90.81 79 MET A C 1
ATOM 614 O O . MET A 1 79 ? -12.250 -1.193 22.320 1.00 90.81 79 MET A O 1
ATOM 618 N N . LEU A 1 80 ? -12.350 -1.608 20.119 1.00 88.88 80 LEU A N 1
ATOM 619 C CA . LEU A 1 80 ? -13.808 -1.492 20.056 1.00 88.88 80 LEU A CA 1
ATOM 620 C C . LEU A 1 80 ? -14.509 -2.636 20.791 1.00 88.88 80 LEU A C 1
ATOM 622 O O . LEU A 1 80 ? -15.545 -2.405 21.418 1.00 88.88 80 LEU A O 1
ATOM 626 N N . ALA A 1 81 ? -13.971 -3.855 20.729 1.00 88.50 81 ALA A N 1
ATOM 627 C CA . ALA A 1 81 ? -14.491 -4.987 21.485 1.00 88.50 81 ALA A CA 1
ATOM 628 C C . ALA A 1 81 ? -14.350 -4.744 22.995 1.00 88.50 81 ALA A C 1
ATOM 630 O O . ALA A 1 81 ? -15.342 -4.831 23.715 1.00 88.50 81 ALA A O 1
ATOM 631 N N . GLN A 1 82 ? -13.172 -4.324 23.461 1.00 89.50 82 GLN A N 1
ATOM 632 C CA . GLN A 1 82 ? -12.932 -3.968 24.863 1.00 89.50 82 GLN A CA 1
ATOM 633 C C . GLN A 1 82 ? -13.843 -2.828 25.331 1.00 89.50 82 GLN A C 1
ATOM 635 O O . GLN A 1 82 ? -14.432 -2.910 26.406 1.00 89.50 82 GLN A O 1
ATOM 640 N N . ALA A 1 83 ? -14.023 -1.783 24.517 1.00 86.19 83 ALA A N 1
ATOM 641 C CA . ALA A 1 83 ? -14.932 -0.683 24.830 1.00 86.19 83 ALA A CA 1
ATOM 642 C C . ALA A 1 83 ? -16.394 -1.149 24.924 1.00 86.19 83 ALA A C 1
ATOM 644 O O . ALA A 1 83 ? -17.136 -0.687 25.794 1.00 86.19 83 ALA A O 1
ATOM 645 N N . ARG A 1 84 ? -16.812 -2.084 24.059 1.00 85.31 84 ARG A N 1
ATOM 646 C CA . ARG A 1 84 ? -18.146 -2.696 24.119 1.00 85.31 84 ARG A CA 1
ATOM 647 C C . ARG A 1 84 ? -18.316 -3.537 25.377 1.00 85.31 84 ARG A C 1
ATOM 649 O O . ARG A 1 84 ? -19.307 -3.331 26.070 1.00 85.31 84 ARG A O 1
ATOM 656 N N . GLU A 1 85 ? -17.365 -4.403 25.713 1.00 83.06 85 GLU A N 1
ATOM 657 C CA . GLU A 1 85 ? -17.402 -5.195 26.951 1.00 83.06 85 GLU A CA 1
ATOM 658 C C . GLU A 1 85 ? -17.405 -4.296 28.197 1.00 83.06 85 GLU A C 1
ATOM 660 O O . GLU A 1 85 ? -18.250 -4.460 29.069 1.00 83.06 85 GLU A O 1
ATOM 665 N N . ALA A 1 86 ? -16.580 -3.246 28.237 1.00 78.94 86 ALA A N 1
ATOM 666 C CA . ALA A 1 86 ? -16.577 -2.260 29.324 1.00 78.94 86 ALA A CA 1
ATOM 667 C C . ALA A 1 86 ? -17.881 -1.435 29.423 1.00 78.94 86 ALA A C 1
ATOM 669 O O . ALA A 1 86 ? -18.144 -0.791 30.446 1.00 78.94 86 ALA A O 1
ATOM 670 N N . SER A 1 87 ? -18.687 -1.418 28.355 1.00 69.56 87 SER A N 1
ATOM 671 C CA . SER A 1 87 ? -20.005 -0.778 28.313 1.00 69.56 87 SER A CA 1
ATOM 672 C C . SER A 1 87 ? -21.163 -1.741 28.602 1.00 69.56 87 SER A C 1
ATOM 674 O O . SER A 1 87 ? -22.233 -1.287 29.012 1.00 69.56 87 SER A O 1
ATOM 676 N N . LYS A 1 88 ? -20.965 -3.060 28.450 1.00 62.38 88 LYS A N 1
ATOM 677 C CA . LYS A 1 88 ? -21.953 -4.078 28.828 1.00 62.38 88 LYS A CA 1
ATOM 678 C C . LYS A 1 88 ? -22.105 -4.055 30.351 1.00 62.38 88 LYS A C 1
ATOM 680 O O . LYS A 1 88 ? -21.195 -4.396 31.092 1.00 62.38 88 LYS A O 1
ATOM 685 N N . GLY A 1 89 ? -23.256 -3.570 30.815 1.00 56.84 89 GLY A N 1
ATOM 686 C CA . GLY A 1 89 ? -23.555 -3.342 32.237 1.00 56.84 89 GLY A CA 1
ATOM 687 C C . GLY A 1 89 ? -23.667 -1.865 32.634 1.00 56.84 89 GLY A C 1
ATOM 688 O O . GLY A 1 89 ? -24.151 -1.556 33.719 1.00 56.84 89 GLY A O 1
ATOM 689 N N . LYS A 1 90 ? -23.309 -0.927 31.748 1.00 54.44 90 LYS A N 1
ATOM 690 C CA . LYS A 1 90 ? -23.539 0.512 31.936 1.00 54.44 90 LYS A CA 1
ATOM 691 C C . LYS A 1 90 ? -24.702 0.967 31.060 1.00 54.44 90 LYS A C 1
ATOM 693 O O . LYS A 1 90 ? -24.597 1.011 29.839 1.00 54.44 90 LYS A O 1
ATOM 698 N N . THR A 1 91 ? -25.817 1.354 31.683 1.00 59.56 91 THR A N 1
ATOM 699 C CA . THR A 1 91 ? -26.940 1.990 30.973 1.00 59.56 91 THR A CA 1
ATOM 700 C C . THR A 1 91 ? -26.445 3.223 30.210 1.00 59.56 91 THR A C 1
ATOM 702 O O . THR A 1 91 ? -25.544 3.927 30.680 1.00 59.56 91 THR A O 1
ATOM 705 N N . VAL A 1 92 ? -27.037 3.511 29.043 1.00 58.47 92 VAL A N 1
ATOM 706 C CA . VAL A 1 92 ? -26.696 4.653 28.159 1.00 58.47 92 VAL A CA 1
ATOM 707 C C . VAL A 1 92 ? -26.585 5.975 28.941 1.00 58.47 92 VAL A C 1
ATOM 709 O O . VAL A 1 92 ? -25.755 6.833 28.638 1.00 58.47 92 VAL A O 1
ATOM 712 N N . THR A 1 93 ? -27.363 6.108 30.014 1.00 58.19 93 THR A N 1
ATOM 713 C CA . THR A 1 93 ? -27.363 7.224 30.967 1.00 58.19 93 THR A CA 1
ATOM 714 C C . THR A 1 93 ? -26.032 7.392 31.713 1.00 58.19 93 THR A C 1
ATOM 716 O O . THR A 1 93 ? -25.546 8.513 31.872 1.00 58.19 93 THR A O 1
ATOM 719 N N . SER A 1 94 ? -25.398 6.297 32.139 1.00 59.81 94 SER A N 1
ATOM 720 C CA . SER A 1 94 ? -24.113 6.319 32.856 1.00 59.81 94 SER A CA 1
ATOM 721 C C . SER A 1 94 ? -22.933 6.651 31.933 1.00 59.81 94 SER A C 1
ATOM 723 O O . SER A 1 94 ? -22.054 7.425 32.320 1.00 59.81 94 SER A O 1
ATOM 725 N N . VAL A 1 95 ? -22.960 6.172 30.682 1.00 62.69 95 VAL A N 1
ATOM 726 C CA . VAL A 1 95 ? -21.963 6.528 29.660 1.00 62.69 95 VAL A CA 1
ATOM 727 C C . VAL A 1 95 ? -22.065 8.019 29.343 1.00 62.69 95 VAL A C 1
ATOM 729 O O . VAL A 1 95 ? -21.066 8.727 29.454 1.00 62.69 95 VAL A O 1
ATOM 732 N N . ARG A 1 96 ? -23.275 8.542 29.094 1.00 70.75 96 ARG A N 1
ATOM 733 C CA . ARG A 1 96 ? -23.508 9.986 28.891 1.00 70.75 96 ARG A CA 1
ATOM 734 C C . ARG A 1 96 ? -23.017 10.839 30.063 1.00 70.75 96 ARG A C 1
ATOM 736 O O . ARG A 1 96 ? -22.370 11.859 29.836 1.00 70.75 96 ARG A O 1
ATOM 743 N N . LYS A 1 97 ? -23.258 10.413 31.309 1.00 70.12 97 LYS A N 1
ATOM 744 C CA . LYS A 1 97 ? -22.785 11.126 32.510 1.00 70.12 97 LYS A CA 1
ATOM 745 C C . LYS A 1 97 ? -21.255 11.125 32.613 1.00 70.12 97 LYS A C 1
ATOM 747 O O . LYS A 1 97 ? -20.669 12.151 32.952 1.00 70.12 97 LYS A O 1
ATOM 752 N N . SER A 1 98 ? -20.604 10.011 32.271 1.00 68.94 98 SER A N 1
ATOM 753 C CA . SER A 1 98 ? -19.139 9.906 32.264 1.00 68.94 98 SER A CA 1
ATOM 754 C C . SER A 1 98 ? -18.482 10.721 31.141 1.00 68.94 98 SER A C 1
ATOM 756 O O . SER A 1 98 ? -17.490 11.405 31.391 1.00 68.94 98 SER A O 1
ATOM 758 N N . VAL A 1 99 ? -19.083 10.752 29.947 1.00 74.69 99 VAL A N 1
ATOM 759 C CA . VAL A 1 99 ? -18.625 11.573 28.815 1.00 74.69 99 VAL A CA 1
ATOM 760 C C . VAL A 1 99 ? -18.809 13.062 29.121 1.00 74.69 99 VAL A C 1
ATOM 762 O O . VAL A 1 99 ? -17.869 13.834 28.960 1.00 74.69 99 VAL A O 1
ATOM 765 N N . ALA A 1 100 ? -19.958 13.473 29.666 1.00 72.94 100 ALA A N 1
ATOM 766 C CA . ALA A 1 100 ? -20.189 14.860 30.082 1.00 72.94 100 ALA A CA 1
ATOM 767 C C . ALA A 1 100 ? -19.205 15.321 31.178 1.00 72.94 100 ALA A C 1
ATOM 769 O O . ALA A 1 100 ? -18.749 16.466 31.176 1.00 72.94 100 ALA A O 1
ATOM 770 N N . ALA A 1 101 ? -18.841 14.426 32.102 1.00 71.69 101 ALA A N 1
ATOM 771 C CA . ALA A 1 101 ? -17.833 14.704 33.121 1.00 71.69 101 ALA A CA 1
ATOM 772 C C . ALA A 1 101 ? -16.414 14.807 32.531 1.00 71.69 101 ALA A C 1
ATOM 774 O O . ALA A 1 101 ? -15.644 15.671 32.954 1.00 71.69 101 ALA A O 1
ATOM 775 N N . ALA A 1 102 ? -16.072 13.971 31.547 1.00 71.19 102 ALA A N 1
ATOM 776 C CA . ALA A 1 102 ? -14.787 14.025 30.852 1.00 71.19 102 ALA A CA 1
ATOM 777 C C . ALA A 1 102 ? -14.639 15.313 30.023 1.00 71.19 102 ALA A C 1
ATOM 779 O O . ALA A 1 102 ? -13.616 15.987 30.131 1.00 71.19 102 ALA A O 1
ATOM 780 N N . VAL A 1 103 ? -15.684 15.719 29.293 1.00 78.00 103 VAL A N 1
ATOM 781 C CA . VAL A 1 1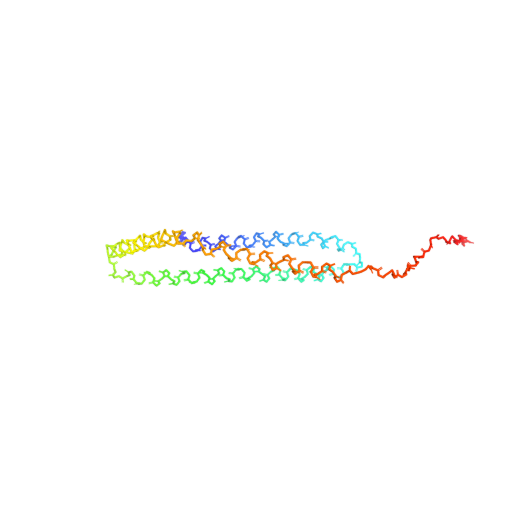03 ? -15.705 16.969 28.510 1.00 78.00 10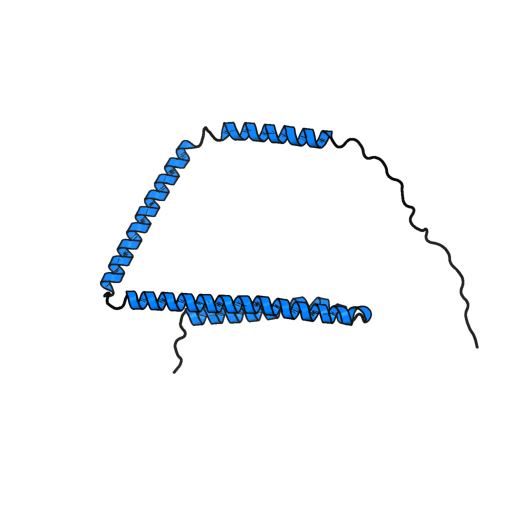3 VAL A CA 1
ATOM 782 C C . VAL A 1 103 ? -15.477 18.188 29.409 1.00 78.00 103 VAL A C 1
ATOM 784 O O . VAL A 1 103 ? -14.572 18.976 29.143 1.00 78.00 103 VAL A O 1
ATOM 787 N N . LYS A 1 104 ? -16.181 18.291 30.547 1.00 78.06 104 LYS A N 1
ATOM 788 C CA . LYS A 1 104 ? -15.974 19.386 31.518 1.00 78.06 104 LYS A CA 1
ATOM 789 C C . LYS A 1 104 ? -14.550 19.442 32.080 1.00 78.06 104 LYS A C 1
ATOM 791 O O . LYS A 1 104 ? -14.047 20.522 32.391 1.00 78.06 104 LYS A O 1
ATOM 796 N N . ARG A 1 105 ? -13.885 18.292 32.240 1.00 76.88 105 ARG A N 1
ATOM 797 C CA . ARG A 1 105 ? -12.492 18.228 32.720 1.00 76.88 105 ARG A CA 1
ATOM 798 C C . ARG A 1 105 ? -11.507 18.721 31.665 1.00 76.88 105 ARG A C 1
ATOM 800 O O . ARG A 1 105 ? -10.596 19.467 32.014 1.00 76.88 105 ARG A O 1
ATOM 807 N N . VAL A 1 106 ? -11.718 18.367 30.399 1.00 75.50 106 VAL A N 1
ATOM 808 C CA . VAL A 1 106 ? -10.904 18.849 29.271 1.00 75.50 106 VAL A CA 1
ATOM 809 C C . VAL A 1 106 ? -11.074 20.358 29.083 1.00 75.50 106 VAL A C 1
ATOM 811 O O . VAL A 1 106 ? -10.090 21.073 28.913 1.00 75.50 106 VAL A O 1
ATOM 814 N N . GLU A 1 107 ? -12.295 20.870 29.217 1.00 71.00 107 GLU A N 1
ATOM 815 C CA . GLU A 1 107 ? -12.588 22.305 29.128 1.00 71.00 107 GLU A CA 1
ATOM 816 C C . GLU A 1 107 ? -11.900 23.104 30.246 1.00 71.00 107 GLU A C 1
ATOM 818 O O . GLU A 1 107 ? -11.254 24.129 30.005 1.00 71.00 107 GLU A O 1
ATOM 823 N N . LYS A 1 108 ? -11.953 22.587 31.480 1.00 69.69 108 LYS A N 1
ATOM 824 C CA . LYS A 1 108 ? -11.280 23.187 32.638 1.00 69.69 108 LYS A CA 1
ATOM 825 C C . LYS A 1 108 ? -9.753 23.131 32.504 1.00 69.69 108 LYS A C 1
ATOM 827 O O . LYS A 1 108 ? -9.084 24.105 32.851 1.00 69.69 108 LYS A O 1
ATOM 832 N N . ALA A 1 109 ? -9.212 22.043 31.948 1.00 67.88 109 ALA A N 1
ATOM 833 C CA . ALA A 1 109 ? -7.785 21.887 31.663 1.00 67.88 109 ALA A CA 1
ATOM 834 C C . ALA A 1 109 ? -7.302 22.852 30.559 1.00 67.88 109 ALA A C 1
ATOM 836 O O . ALA A 1 109 ? -6.260 23.500 30.708 1.00 67.88 109 ALA A O 1
ATOM 837 N N . GLY A 1 110 ? -8.092 23.032 29.497 1.00 66.19 110 GLY A N 1
ATOM 838 C CA . GLY A 1 110 ? -7.833 24.009 28.436 1.00 66.19 110 GLY A CA 1
ATOM 839 C C . GLY A 1 110 ? -7.868 25.456 28.942 1.00 66.19 110 GLY A C 1
ATOM 840 O O . GLY A 1 110 ? -7.005 26.265 28.591 1.00 66.19 110 GLY A O 1
ATOM 841 N N . ALA A 1 111 ? -8.796 25.777 29.849 1.00 63.78 111 ALA A N 1
ATOM 842 C CA . ALA A 1 111 ? -8.861 27.085 30.499 1.00 63.78 111 ALA A CA 1
ATOM 843 C C . ALA A 1 111 ? -7.638 27.363 31.397 1.00 63.78 111 ALA A C 1
ATOM 845 O O . ALA A 1 111 ? -7.119 28.485 31.410 1.00 63.78 111 ALA A O 1
ATOM 846 N N . SER A 1 112 ? -7.125 26.349 32.107 1.00 60.59 112 SER A N 1
ATOM 847 C CA . SER A 1 112 ? -5.884 26.472 32.885 1.00 60.59 112 SER A CA 1
ATOM 848 C C . SER A 1 112 ? -4.636 26.609 32.008 1.00 60.59 112 SER A C 1
ATOM 850 O O . SER A 1 112 ? -3.789 27.453 32.304 1.00 60.59 112 SER A O 1
ATOM 852 N N . ALA A 1 113 ? -4.549 25.885 30.888 1.00 62.03 113 ALA A N 1
ATOM 853 C CA . ALA A 1 113 ? -3.430 25.988 29.950 1.00 62.03 113 ALA A CA 1
ATOM 854 C C . ALA A 1 113 ? -3.369 27.374 29.276 1.00 62.03 113 ALA A C 1
ATOM 856 O O . ALA A 1 113 ? -2.306 27.992 29.184 1.00 62.03 113 ALA A O 1
ATOM 857 N N . LYS A 1 114 ? -4.527 27.935 28.898 1.00 65.81 114 LYS A N 1
ATOM 858 C CA . LYS A 1 114 ? -4.630 29.278 28.298 1.00 65.81 114 LYS A CA 1
ATOM 859 C C . LYS A 1 114 ? -4.248 30.396 29.279 1.00 65.81 114 LYS A C 1
ATOM 861 O O . LYS A 1 114 ? -3.646 31.395 28.882 1.00 65.81 114 LYS A O 1
ATOM 866 N N . ARG A 1 115 ? -4.542 30.223 30.575 1.00 61.34 115 ARG A N 1
ATOM 867 C CA . ARG A 1 115 ? -4.107 31.139 31.648 1.00 61.34 115 ARG A CA 1
ATOM 868 C C . ARG A 1 115 ? -2.598 31.071 31.899 1.00 61.34 115 ARG A C 1
ATOM 870 O O . ARG A 1 115 ? -1.974 32.118 32.064 1.00 61.34 115 ARG A O 1
ATOM 877 N N . GLN A 1 116 ? -2.008 29.876 31.868 1.00 59.66 116 GLN A N 1
ATOM 878 C CA . GLN A 1 116 ? -0.563 29.686 32.040 1.00 59.66 116 GLN A CA 1
ATOM 879 C C . GLN A 1 116 ? 0.240 30.259 30.857 1.00 59.66 116 GLN A C 1
ATOM 881 O O . GLN A 1 116 ? 1.240 30.945 31.072 1.00 59.66 116 GLN A O 1
ATOM 886 N N . ALA A 1 117 ? -0.252 30.114 29.621 1.00 58.03 117 ALA A N 1
ATOM 887 C CA . ALA A 1 117 ? 0.364 30.719 28.434 1.00 58.03 117 ALA A CA 1
ATOM 888 C C . ALA A 1 117 ? 0.361 32.265 28.472 1.00 58.03 117 ALA A C 1
ATOM 890 O O . ALA A 1 117 ? 1.352 32.908 28.118 1.00 58.03 117 ALA A O 1
ATOM 891 N N . LYS A 1 118 ? -0.718 32.885 28.975 1.00 62.78 118 LYS A N 1
ATOM 892 C CA . LYS A 1 118 ? -0.832 34.352 29.098 1.00 62.78 118 LYS A CA 1
ATOM 893 C C . LYS A 1 118 ? 0.077 34.933 30.195 1.00 62.78 118 LYS A C 1
ATOM 895 O O . LYS A 1 118 ? 0.547 36.063 30.065 1.00 62.78 118 LYS A O 1
ATOM 900 N N . ALA A 1 119 ? 0.360 34.165 31.251 1.00 58.38 119 ALA A N 1
ATOM 901 C CA . ALA A 1 119 ? 1.293 34.551 32.313 1.00 58.38 119 ALA A CA 1
ATOM 902 C C . ALA A 1 119 ? 2.767 34.453 31.872 1.00 58.38 119 ALA A C 1
ATOM 904 O O . ALA A 1 119 ? 3.568 35.327 32.208 1.00 58.38 119 ALA A O 1
ATOM 905 N N . ALA A 1 120 ? 3.117 33.446 31.063 1.00 54.84 120 ALA A N 1
ATOM 906 C CA . ALA A 1 120 ? 4.458 33.298 30.492 1.00 54.84 120 ALA A CA 1
ATOM 907 C C . ALA A 1 120 ? 4.802 34.419 29.488 1.00 54.84 120 ALA A C 1
ATOM 909 O O . ALA A 1 120 ? 5.917 34.940 29.501 1.00 54.84 120 ALA A O 1
ATOM 910 N N . ALA A 1 121 ? 3.827 34.869 28.689 1.00 57.84 121 ALA A N 1
ATOM 911 C CA . ALA A 1 121 ? 4.017 35.947 27.712 1.00 57.84 121 ALA A CA 1
ATOM 912 C C . ALA A 1 121 ? 4.353 37.316 28.347 1.00 57.84 121 ALA A C 1
ATOM 914 O O . ALA A 1 121 ? 5.066 38.118 27.747 1.00 57.84 121 ALA A O 1
ATOM 915 N N . LYS A 1 122 ? 3.904 37.586 29.582 1.00 60.66 122 LYS A N 1
ATOM 916 C CA . LYS A 1 122 ? 4.152 38.866 30.278 1.00 60.66 122 LYS A CA 1
ATOM 917 C C . LYS A 1 122 ? 5.556 38.992 30.891 1.00 60.66 122 LYS A C 1
ATOM 919 O O . LYS A 1 122 ? 5.981 40.103 31.195 1.00 60.66 122 LYS A O 1
ATOM 924 N N . ARG A 1 123 ? 6.291 37.887 31.074 1.00 57.62 123 ARG A N 1
ATOM 925 C CA . ARG A 1 123 ? 7.632 37.874 31.701 1.00 57.62 123 ARG A CA 1
ATOM 926 C C . ARG A 1 123 ? 8.797 37.970 30.702 1.00 57.62 123 ARG A C 1
ATOM 928 O O . ARG A 1 123 ? 9.952 38.019 31.118 1.00 57.62 123 ARG A O 1
ATOM 935 N N . ALA A 1 124 ? 8.525 38.017 29.398 1.00 53.75 124 ALA A N 1
ATOM 936 C CA . ALA A 1 124 ? 9.533 37.799 28.361 1.00 53.75 124 ALA A CA 1
ATOM 937 C C . ALA A 1 124 ? 10.243 39.021 27.716 1.00 53.75 124 ALA A C 1
ATOM 939 O O . ALA A 1 124 ? 11.079 38.754 26.852 1.00 53.75 124 ALA A O 1
ATOM 940 N N . PRO A 1 125 ? 10.058 40.321 28.058 1.00 53.03 125 PRO A N 1
ATOM 941 C CA . PRO A 1 125 ? 10.718 41.362 27.263 1.00 53.03 125 PRO A CA 1
ATOM 942 C C . PRO A 1 125 ? 12.087 41.834 27.791 1.00 53.03 125 PRO A C 1
ATOM 944 O O . PRO A 1 125 ? 12.602 42.812 27.262 1.00 53.03 125 PRO A O 1
ATOM 947 N N . LYS A 1 126 ? 12.717 41.202 28.801 1.00 51.50 126 LYS A N 1
ATOM 948 C CA . LYS A 1 126 ? 14.037 41.674 29.303 1.00 51.50 126 LYS A CA 1
ATOM 949 C C . LYS A 1 126 ? 15.200 40.672 29.274 1.00 51.50 126 LYS A C 1
ATOM 951 O O . LYS A 1 126 ? 16.348 41.102 29.265 1.00 51.50 126 LYS A O 1
ATOM 956 N N . ALA A 1 127 ? 14.959 39.362 29.170 1.00 50.81 127 ALA A N 1
ATOM 957 C CA . ALA A 1 127 ? 16.048 38.368 29.169 1.00 50.81 127 ALA A CA 1
ATOM 958 C C . ALA A 1 127 ? 16.554 37.977 27.761 1.00 50.81 127 ALA A C 1
ATOM 960 O O . ALA A 1 127 ? 17.712 37.585 27.606 1.00 50.81 127 ALA A O 1
ATOM 961 N N . ALA A 1 128 ? 15.726 38.112 26.718 1.00 46.34 128 ALA A N 1
ATOM 962 C CA . ALA A 1 128 ? 16.079 37.682 25.359 1.00 46.34 128 ALA A CA 1
ATOM 963 C C . ALA A 1 128 ? 16.944 38.699 24.582 1.00 46.34 128 ALA A C 1
ATOM 965 O O . ALA A 1 128 ? 17.712 38.305 23.702 1.00 46.34 128 ALA A O 1
ATOM 966 N N . ALA A 1 129 ? 16.888 39.990 24.934 1.00 46.69 129 ALA A N 1
ATOM 967 C CA . ALA A 1 129 ? 17.675 41.032 24.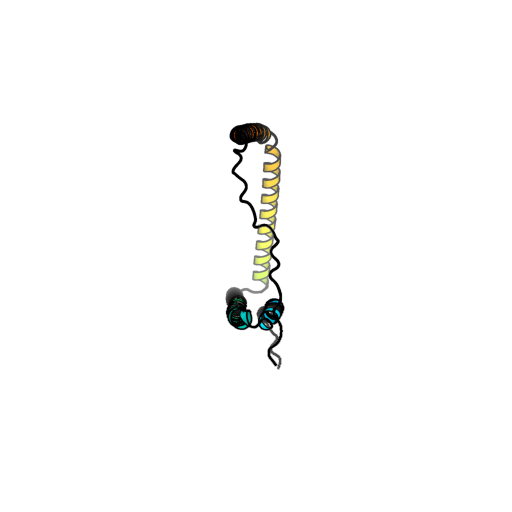267 1.00 46.69 129 ALA A CA 1
ATOM 968 C C . ALA A 1 129 ? 19.184 40.924 24.574 1.00 46.69 129 ALA A C 1
ATOM 970 O O . ALA A 1 129 ? 20.012 41.100 23.682 1.00 46.69 129 ALA A O 1
ATOM 971 N N . LYS A 1 130 ? 19.560 40.531 25.803 1.00 48.75 130 LYS A N 1
ATOM 972 C CA . LYS A 1 130 ? 20.974 40.422 26.210 1.00 48.75 130 LYS A CA 1
ATOM 973 C C . LYS A 1 130 ? 21.678 39.192 25.614 1.00 48.75 130 LYS A C 1
ATOM 975 O O . LYS A 1 130 ? 22.867 39.253 25.317 1.00 48.75 130 LYS A O 1
ATOM 980 N N . LYS A 1 131 ? 20.951 38.090 25.371 1.00 51.41 131 LYS A N 1
ATOM 981 C CA . LYS A 1 131 ? 21.520 36.864 24.770 1.00 51.41 131 LYS A CA 1
ATOM 982 C C . LYS A 1 131 ? 21.670 36.935 23.245 1.00 51.41 131 LYS A C 1
ATOM 984 O O . LYS A 1 131 ? 22.621 36.367 22.713 1.00 51.41 131 LYS A O 1
ATOM 989 N N . ARG A 1 132 ? 20.798 37.667 22.536 1.00 42.69 132 ARG A N 1
ATOM 990 C CA . ARG A 1 132 ? 20.918 37.847 21.074 1.00 42.69 132 ARG A CA 1
ATOM 991 C C . ARG A 1 132 ? 22.110 38.725 20.676 1.00 42.69 132 ARG A C 1
ATOM 993 O O . ARG A 1 132 ? 22.782 38.400 19.703 1.00 42.69 132 ARG A O 1
ATOM 1000 N N . ALA A 1 133 ? 22.443 39.754 21.458 1.00 44.94 133 ALA A N 1
ATOM 1001 C CA . ALA A 1 133 ? 23.623 40.587 21.199 1.00 44.94 133 ALA A CA 1
ATOM 1002 C C . ALA A 1 133 ? 24.950 39.805 21.343 1.00 44.94 133 ALA A C 1
ATOM 1004 O O . ALA A 1 133 ? 25.869 39.987 20.546 1.00 44.94 133 ALA A O 1
ATOM 1005 N N . ALA A 1 134 ? 25.027 38.869 22.298 1.00 48.69 134 ALA A N 1
ATOM 1006 C CA . ALA A 1 134 ? 26.211 38.030 22.506 1.00 48.69 134 ALA A CA 1
ATOM 1007 C C . ALA A 1 134 ? 26.410 36.975 21.396 1.00 48.69 134 ALA A C 1
ATOM 1009 O O . ALA A 1 134 ? 27.542 36.718 20.981 1.00 48.69 134 ALA A O 1
ATOM 1010 N N . ALA A 1 135 ? 25.320 36.403 20.869 1.00 46.56 135 ALA A N 1
ATOM 1011 C CA . ALA A 1 135 ? 25.375 35.398 19.804 1.00 46.56 135 ALA A CA 1
ATOM 1012 C C . ALA A 1 135 ? 25.791 35.995 18.445 1.00 46.56 135 ALA A C 1
ATOM 1014 O O . ALA A 1 135 ? 26.605 35.409 17.733 1.00 46.56 135 ALA A O 1
ATOM 1015 N N . VAL A 1 136 ? 25.321 37.203 18.110 1.00 48.16 136 VAL A N 1
ATOM 1016 C CA . VAL A 1 136 ? 25.677 37.874 16.843 1.00 48.16 136 VAL A CA 1
ATOM 1017 C C . VAL A 1 136 ? 27.155 38.300 16.824 1.00 48.16 136 VAL A C 1
ATOM 1019 O O . VAL A 1 136 ? 27.822 38.191 15.793 1.00 48.16 136 VAL A O 1
ATOM 1022 N N . GLY A 1 137 ? 27.718 38.693 17.974 1.00 51.22 137 GLY A N 1
ATOM 1023 C CA . GLY A 1 137 ? 29.149 38.999 18.103 1.00 51.22 137 GLY A CA 1
ATOM 1024 C C . GLY A 1 137 ? 30.071 37.772 18.008 1.00 51.22 137 GLY A C 1
ATOM 1025 O O . GLY A 1 137 ? 31.225 37.890 17.592 1.00 51.22 137 GLY A O 1
ATOM 1026 N N . ALA A 1 138 ? 29.589 36.578 18.366 1.00 54.19 138 ALA A N 1
ATOM 1027 C CA . ALA A 1 138 ? 30.342 35.328 18.220 1.00 54.19 138 ALA A CA 1
ATOM 1028 C C . ALA A 1 138 ? 30.365 34.830 16.763 1.00 54.19 138 ALA A C 1
ATOM 1030 O O . ALA A 1 138 ? 31.406 34.384 16.276 1.00 54.19 138 ALA A O 1
ATOM 1031 N N . VAL A 1 139 ? 29.258 34.998 16.033 1.00 48.91 139 VAL A N 1
ATOM 1032 C CA . VAL A 1 139 ? 29.164 34.631 14.610 1.00 48.91 139 VAL A CA 1
ATOM 1033 C C . VAL A 1 139 ? 30.023 35.552 13.733 1.00 48.91 139 VAL A C 1
ATOM 1035 O O . VAL A 1 139 ? 30.750 35.081 12.865 1.00 48.91 139 VAL A O 1
ATOM 1038 N N . LYS A 1 140 ? 30.061 36.865 14.006 1.00 53.19 140 LYS A N 1
ATOM 1039 C CA . LYS A 1 140 ? 30.935 37.782 13.244 1.00 53.19 140 LYS A CA 1
ATOM 1040 C C . LYS A 1 140 ? 32.433 37.485 13.411 1.00 53.19 140 LYS A C 1
ATOM 1042 O O . LYS A 1 140 ? 33.201 37.680 12.471 1.00 53.19 140 LYS A O 1
ATOM 1047 N N . ARG A 1 141 ? 32.860 36.999 14.583 1.00 56.97 141 ARG A N 1
ATOM 1048 C CA . ARG A 1 141 ? 34.270 36.657 14.857 1.00 56.97 141 ARG A CA 1
ATOM 1049 C C . ARG A 1 141 ? 34.698 35.339 14.210 1.00 56.97 141 ARG A C 1
ATOM 1051 O O . ARG A 1 141 ? 35.821 35.245 13.727 1.00 56.97 141 ARG A O 1
ATOM 1058 N N . THR A 1 142 ? 33.802 34.357 14.146 1.00 56.31 142 THR A N 1
ATOM 1059 C CA . THR A 1 142 ? 34.070 33.051 13.518 1.00 56.31 142 THR A CA 1
ATOM 1060 C C . THR A 1 142 ? 34.108 33.140 11.993 1.00 56.31 142 THR A C 1
ATOM 1062 O O . THR A 1 142 ? 35.000 32.562 11.378 1.00 56.31 142 THR A O 1
ATOM 1065 N N . VAL A 1 143 ? 33.242 33.955 11.383 1.00 53.44 143 VAL A N 1
ATOM 1066 C CA . VAL A 1 143 ? 33.273 34.195 9.929 1.00 53.44 143 VAL A CA 1
ATOM 1067 C C . VAL A 1 143 ? 34.547 34.942 9.512 1.00 53.44 143 VAL A C 1
ATOM 1069 O O . VAL A 1 143 ? 35.187 34.547 8.542 1.00 53.44 143 VAL A O 1
ATOM 1072 N N . LYS A 1 144 ? 34.996 35.943 10.288 1.00 54.31 144 LYS A N 1
ATOM 1073 C CA . LYS A 1 144 ? 36.242 36.681 9.997 1.00 54.31 144 LYS A CA 1
ATOM 1074 C C . LYS A 1 144 ? 37.502 35.809 10.128 1.00 54.31 144 LYS A C 1
ATOM 1076 O O . LYS A 1 144 ? 38.444 35.984 9.359 1.00 54.31 144 LYS A O 1
ATOM 1081 N N . ALA A 1 145 ? 37.510 34.853 11.061 1.00 54.72 145 ALA A N 1
ATOM 1082 C CA . ALA A 1 145 ? 38.602 33.890 11.226 1.00 54.72 145 ALA A CA 1
ATOM 1083 C C . ALA A 1 145 ? 38.639 32.827 10.109 1.00 54.72 145 ALA A C 1
ATOM 1085 O O . ALA A 1 145 ? 39.720 32.376 9.732 1.00 54.72 145 ALA A O 1
ATOM 1086 N N . ALA A 1 146 ? 37.481 32.460 9.549 1.00 51.59 146 ALA A N 1
ATOM 1087 C CA . ALA A 1 146 ? 37.392 31.529 8.424 1.00 51.59 146 ALA A CA 1
ATOM 1088 C C . ALA A 1 146 ? 37.858 32.164 7.102 1.00 51.59 146 ALA A C 1
ATOM 1090 O O . ALA A 1 146 ? 38.560 31.521 6.325 1.00 51.59 146 ALA A O 1
ATOM 1091 N N . THR A 1 147 ? 37.560 33.448 6.874 1.00 48.47 147 THR A N 1
ATOM 1092 C CA . THR A 1 147 ? 37.994 34.172 5.664 1.00 48.47 147 THR A CA 1
ATOM 1093 C C . THR A 1 147 ? 39.465 34.598 5.680 1.00 48.47 147 THR A C 1
ATOM 1095 O O . THR A 1 147 ? 40.012 34.903 4.629 1.00 48.47 147 THR A O 1
ATOM 1098 N N . ALA A 1 148 ? 40.136 34.592 6.837 1.00 52.53 148 ALA A N 1
ATOM 1099 C CA . ALA A 1 148 ? 41.565 34.918 6.941 1.00 52.53 148 ALA A CA 1
ATOM 1100 C C . ALA A 1 148 ? 42.503 33.722 6.661 1.00 52.53 148 ALA A C 1
ATOM 1102 O O . ALA A 1 148 ? 43.706 33.916 6.509 1.00 52.53 148 ALA A O 1
ATOM 1103 N N . LYS A 1 149 ? 41.977 32.487 6.584 1.00 50.81 149 LYS A N 1
ATOM 1104 C CA . LYS A 1 149 ? 42.766 31.267 6.312 1.00 50.81 149 LYS A CA 1
ATOM 1105 C C . LYS A 1 149 ? 42.776 30.824 4.842 1.00 50.81 149 LYS A C 1
ATOM 1107 O O . LYS A 1 149 ? 43.449 29.849 4.521 1.00 50.81 149 LYS A O 1
ATOM 1112 N N . GLN A 1 150 ? 42.095 31.539 3.946 1.00 47.03 150 GLN A N 1
ATOM 1113 C CA . GLN A 1 150 ? 42.210 31.342 2.495 1.00 47.03 150 GLN A CA 1
ATOM 1114 C C . GLN A 1 150 ? 43.048 32.474 1.881 1.00 47.03 150 GLN A C 1
ATOM 1116 O O . GLN A 1 150 ? 42.527 33.422 1.303 1.00 47.03 150 GLN A O 1
ATOM 1121 N N . GLY A 1 151 ? 44.370 32.376 2.056 1.00 37.44 151 GLY A N 1
ATOM 1122 C CA . GLY A 1 151 ? 45.351 33.067 1.209 1.00 37.44 151 GLY A CA 1
ATOM 1123 C C . GLY A 1 151 ? 45.422 32.430 -0.193 1.00 37.44 151 GLY A C 1
ATOM 1124 O O . GLY A 1 151 ? 44.895 31.334 -0.387 1.00 37.44 151 GLY A O 1
ATOM 1125 N N . PRO A 1 152 ? 46.027 33.105 -1.188 1.00 40.53 152 PRO A N 1
ATOM 1126 C CA . PRO A 1 152 ? 45.672 32.960 -2.598 1.00 40.53 152 PRO A CA 1
ATOM 1127 C C . PRO A 1 152 ? 46.056 31.602 -3.201 1.00 40.53 152 PRO A C 1
ATOM 1129 O O . PRO A 1 152 ? 47.070 30.994 -2.859 1.00 40.53 152 PRO A O 1
ATOM 1132 N N . ALA A 1 153 ? 45.221 31.154 -4.140 1.00 43.28 153 ALA A N 1
ATOM 1133 C CA . ALA A 1 153 ? 45.321 29.887 -4.852 1.00 43.28 153 ALA A CA 1
ATOM 1134 C C . ALA A 1 153 ? 46.712 29.648 -5.474 1.00 43.28 153 ALA A C 1
ATOM 1136 O O . ALA A 1 153 ? 47.153 30.382 -6.361 1.00 43.28 153 ALA A O 1
ATOM 1137 N N . LYS A 1 154 ? 47.377 28.558 -5.065 1.00 40.94 154 LYS A N 1
ATOM 1138 C CA . LYS A 1 154 ? 48.523 28.002 -5.796 1.00 40.94 154 LYS A CA 1
ATOM 1139 C C . LYS A 1 154 ? 48.025 27.364 -7.099 1.00 40.94 154 LYS A C 1
ATOM 1141 O O . LYS A 1 154 ? 47.296 26.377 -7.092 1.00 40.94 154 LYS A O 1
ATOM 1146 N N . LYS A 1 155 ? 48.438 27.964 -8.213 1.00 47.31 155 LYS A N 1
ATOM 1147 C CA . LYS A 1 155 ? 48.227 27.547 -9.606 1.00 47.31 155 LYS A CA 1
ATOM 1148 C C . LYS A 1 155 ? 48.840 26.152 -9.838 1.00 47.31 155 LYS A C 1
ATOM 1150 O O . LYS A 1 155 ? 50.053 26.002 -9.722 1.00 47.31 155 LYS A O 1
ATOM 1155 N N . ALA A 1 156 ? 48.024 25.148 -10.163 1.00 38.81 156 ALA A N 1
ATOM 1156 C CA . ALA A 1 156 ? 48.477 23.818 -10.595 1.00 38.81 156 ALA A CA 1
ATOM 1157 C C . ALA A 1 156 ? 48.365 23.679 -12.134 1.00 38.81 156 ALA A C 1
ATOM 1159 O O . ALA A 1 156 ? 47.483 24.303 -12.730 1.00 38.81 156 ALA A O 1
ATOM 1160 N N . PRO A 1 157 ? 49.269 22.932 -12.800 1.00 41.75 157 PRO A N 1
ATOM 1161 C CA . PRO A 1 157 ? 49.543 23.080 -14.231 1.00 41.75 157 PRO A CA 1
ATOM 1162 C C . PRO A 1 157 ? 48.513 22.400 -15.144 1.00 41.75 157 PRO A C 1
ATOM 1164 O O . PRO A 1 157 ? 47.999 21.318 -14.863 1.00 41.75 157 PRO A O 1
ATOM 1167 N N . ALA A 1 158 ? 48.261 23.048 -16.283 1.00 43.84 158 ALA A N 1
ATOM 1168 C CA . ALA A 1 158 ? 47.335 22.630 -17.327 1.00 43.84 158 ALA A CA 1
ATOM 1169 C C . ALA A 1 158 ? 47.718 21.269 -17.939 1.00 43.84 158 ALA A C 1
ATOM 1171 O O . ALA A 1 158 ? 48.728 21.143 -18.635 1.00 43.84 158 ALA A O 1
ATOM 1172 N N . ARG A 1 159 ? 46.873 20.250 -17.741 1.00 42.53 159 ARG A N 1
ATOM 1173 C CA . ARG A 1 159 ? 46.923 19.018 -18.537 1.00 42.53 159 ARG A CA 1
ATOM 1174 C C . ARG A 1 159 ? 46.315 19.293 -19.915 1.00 42.53 159 ARG A C 1
ATOM 1176 O O . ARG A 1 159 ? 45.109 19.464 -20.057 1.00 42.53 159 ARG A O 1
ATOM 1183 N N . ARG A 1 160 ? 47.199 19.366 -20.914 1.00 42.94 160 ARG A N 1
ATOM 1184 C CA . ARG A 1 160 ? 46.922 19.400 -22.359 1.00 42.94 160 ARG A CA 1
ATOM 1185 C C . ARG A 1 160 ? 45.915 18.309 -22.748 1.00 42.94 160 ARG A C 1
ATOM 1187 O O . ARG A 1 160 ? 46.200 17.128 -22.572 1.00 42.94 160 ARG A O 1
ATOM 1194 N N . GLY A 1 161 ? 44.780 18.708 -23.320 1.00 40.41 161 GLY A N 1
ATOM 1195 C CA . GLY A 1 161 ? 43.913 17.802 -24.074 1.00 40.41 161 GLY A CA 1
ATOM 1196 C C . GLY A 1 161 ? 44.584 17.344 -25.382 1.00 40.41 161 GLY A C 1
ATOM 1197 O O . GLY A 1 161 ? 45.466 18.051 -25.888 1.00 40.41 161 GLY A O 1
ATOM 1198 N N . PRO A 1 162 ? 44.203 16.188 -25.953 1.00 43.81 162 PRO A N 1
ATOM 1199 C CA . PRO A 1 162 ? 44.703 15.766 -27.257 1.00 43.81 162 PRO A CA 1
ATOM 1200 C C . PRO A 1 162 ? 44.090 16.648 -28.356 1.00 43.81 162 PRO A C 1
ATOM 1202 O O . PRO A 1 162 ? 42.877 16.851 -28.396 1.00 43.81 162 PRO A O 1
ATOM 1205 N N . LYS A 1 163 ? 44.936 17.195 -29.238 1.00 45.78 163 LYS A N 1
ATOM 1206 C CA . LYS A 1 163 ? 44.516 17.983 -30.407 1.00 45.78 163 LYS A CA 1
ATOM 1207 C C . LYS A 1 163 ? 43.782 17.104 -31.439 1.00 45.78 163 LYS A C 1
ATOM 1209 O O . LYS A 1 163 ? 44.196 15.964 -31.645 1.00 45.78 163 LYS A O 1
ATOM 1214 N N . PRO A 1 164 ? 42.775 17.644 -32.149 1.00 43.09 164 PRO A N 1
ATOM 1215 C CA . PRO A 1 164 ? 42.148 16.983 -33.285 1.00 43.09 164 PRO A CA 1
ATOM 1216 C C . PRO A 1 164 ? 43.008 17.182 -34.541 1.00 43.09 164 PRO A C 1
ATOM 1218 O O . PRO A 1 164 ? 43.408 18.305 -34.845 1.00 43.09 164 PRO A O 1
ATOM 1221 N N . GLY A 1 165 ? 43.278 16.108 -35.284 1.00 39.75 165 GLY A N 1
ATOM 1222 C CA . GLY A 1 165 ? 43.850 16.210 -36.629 1.00 39.75 165 GLY A CA 1
ATOM 1223 C C . GLY A 1 165 ? 44.901 15.158 -36.956 1.00 39.75 165 GLY A C 1
ATOM 1224 O O . GLY A 1 165 ? 46.090 15.409 -36.812 1.00 39.75 165 GLY A O 1
ATOM 1225 N N . ALA A 1 166 ? 44.458 14.021 -37.488 1.00 43.28 166 ALA A N 1
ATOM 1226 C CA . ALA A 1 166 ? 45.232 13.244 -38.452 1.00 43.28 166 ALA A CA 1
ATOM 1227 C C . ALA A 1 166 ? 44.258 12.434 -39.319 1.00 43.28 166 ALA A C 1
ATOM 1229 O O . ALA A 1 166 ? 43.794 11.361 -38.944 1.00 43.28 166 ALA A O 1
ATOM 1230 N N . ARG A 1 167 ? 43.916 12.998 -40.483 1.00 40.31 167 ARG A N 1
ATOM 1231 C CA . ARG A 1 167 ? 43.401 12.246 -41.631 1.00 40.31 167 ARG A CA 1
ATOM 1232 C C . ARG A 1 167 ? 44.451 11.198 -42.013 1.00 40.31 167 ARG A C 1
ATOM 1234 O O . ARG A 1 167 ? 45.575 11.573 -42.331 1.00 40.31 167 ARG A O 1
ATOM 1241 N N . ALA A 1 168 ? 44.066 9.931 -42.069 1.00 46.78 168 ALA A N 1
ATOM 1242 C CA . ALA A 1 168 ? 44.767 8.911 -42.838 1.00 46.78 168 ALA A CA 1
ATOM 1243 C C . ALA A 1 168 ? 43.764 8.274 -43.803 1.00 46.78 168 ALA A C 1
ATOM 1245 O O . ALA A 1 168 ? 42.570 8.197 -43.526 1.00 46.78 168 ALA A O 1
ATOM 1246 N N . LYS A 1 169 ? 44.262 7.988 -44.998 1.00 45.38 169 LYS A N 1
ATOM 1247 C CA . LYS A 1 169 ? 43.532 7.943 -46.258 1.00 45.38 169 LYS A CA 1
ATOM 1248 C C . LYS A 1 169 ? 42.815 6.613 -46.483 1.00 45.38 169 LYS A C 1
ATOM 1250 O O . LYS A 1 169 ? 43.167 5.587 -45.917 1.00 45.38 169 LYS A O 1
ATOM 1255 N N . ALA A 1 170 ? 41.833 6.701 -47.372 1.00 40.16 170 ALA A N 1
ATOM 1256 C CA . ALA A 1 170 ? 41.088 5.614 -47.973 1.00 40.16 170 ALA A CA 1
ATOM 1257 C C . ALA A 1 170 ? 41.987 4.559 -48.639 1.00 40.16 170 ALA A C 1
ATOM 1259 O O . ALA A 1 170 ? 42.995 4.898 -49.257 1.00 40.16 170 ALA A O 1
ATOM 1260 N N . ALA A 1 171 ? 41.524 3.313 -48.602 1.00 48.56 171 ALA A N 1
ATOM 1261 C CA . ALA A 1 171 ? 41.812 2.293 -49.598 1.00 48.56 171 ALA A CA 1
ATOM 1262 C C . ALA A 1 171 ? 40.471 1.642 -49.974 1.00 48.56 171 ALA A C 1
ATOM 1264 O O . ALA A 1 171 ? 39.780 1.166 -49.069 1.00 48.56 171 ALA A O 1
ATOM 1265 N N . PRO A 1 172 ? 40.060 1.656 -51.253 1.00 52.41 172 PRO A N 1
ATOM 1266 C CA . PRO A 1 172 ? 38.931 0.859 -51.690 1.00 52.41 172 PRO A CA 1
ATOM 1267 C C . PRO A 1 172 ? 39.341 -0.250 -52.677 1.00 52.41 172 PRO A C 1
ATOM 1269 O O . PRO A 1 172 ? 40.349 -0.157 -53.373 1.00 52.41 172 PRO A O 1
ATOM 1272 N N . THR A 1 173 ? 38.460 -1.253 -52.709 1.00 41.78 173 THR A N 1
ATOM 1273 C CA . THR A 1 173 ? 38.176 -2.255 -53.754 1.00 41.78 173 THR A CA 1
ATOM 1274 C C . THR A 1 173 ? 39.186 -3.366 -54.046 1.00 41.78 173 THR A C 1
ATOM 1276 O O . THR A 1 173 ? 40.203 -3.158 -54.698 1.00 41.78 173 THR A O 1
ATOM 1279 N N . ALA A 1 174 ? 38.777 -4.582 -53.669 1.00 41.88 174 ALA A N 1
ATOM 1280 C CA . ALA A 1 174 ? 39.053 -5.809 -54.405 1.00 41.88 174 ALA A CA 1
ATOM 1281 C C . ALA A 1 174 ? 37.860 -6.100 -55.340 1.00 41.88 174 ALA A C 1
ATOM 1283 O O . ALA A 1 174 ? 36.701 -6.012 -54.925 1.00 41.88 174 ALA A O 1
ATOM 1284 N N . SER A 1 175 ? 38.159 -6.421 -56.593 1.00 47.41 175 SER A N 1
ATOM 1285 C CA . SER A 1 175 ? 37.330 -7.150 -57.560 1.00 47.41 175 SER A CA 1
ATOM 1286 C C . SER A 1 175 ? 38.266 -8.041 -58.358 1.00 47.41 175 SER A C 1
ATOM 1288 O O . SER A 1 175 ? 39.412 -7.589 -58.586 1.00 47.41 175 SER A O 1
#

Secondary structure (DSSP, 8-state):
------HHHHHHHHHHHHHHHHHHHHHHHHHHHHHHHTTSHHHHHHHHHHHHHHHHHHHHHHHHHHHHHHHHHHHHHHHHHHHHHHHTTS-HHHHHHHHHHHHHHHHHHHHHHHHHHHHHHTT-TTTHHHHHHHHHHHHHHHHHHHHTS-PPP-PPP--PPPPP-----------